Protein AF-A0A0Q9ECJ0-F1 (afdb_monomer)

Mean predicted aligned error: 4.78 Å

Foldseek 3Di:
DDELVLQVVLVLQLLLVFQFLVSQFQVNSCVSRVFDWDADPVASQWIKGKDDYPDQKIKMKTFDDDPPPDRGQKIKIFMDGVPDPFAQCVRNFDACPVNVVSLVVSVWDWDADDQDQLKGWIWTDDLFKIKIWIWGARGGSDHPGIGTGMIMIGGHDDDD

Structure (mmCIF, N/CA/C/O backbone):
data_AF-A0A0Q9ECJ0-F1
#
_entry.id   AF-A0A0Q9ECJ0-F1
#
loop_
_atom_site.group_PDB
_atom_site.id
_atom_site.type_symbol
_atom_site.label_atom_id
_atom_site.label_alt_id
_atom_site.label_comp_id
_atom_site.label_asym_id
_atom_site.label_entity_id
_atom_site.label_seq_id
_atom_site.pdbx_PDB_ins_code
_atom_site.Cartn_x
_atom_site.Cartn_y
_atom_site.Cartn_z
_atom_site.occupancy
_atom_site.B_iso_or_equiv
_atom_site.auth_seq_id
_atom_site.auth_comp_id
_atom_site.auth_asym_id
_atom_site.auth_atom_id
_atom_site.pdbx_PDB_model_num
ATOM 1 N N . MET A 1 1 ? 17.252 1.450 7.139 1.00 63.53 1 MET A N 1
ATOM 2 C CA . MET A 1 1 ? 16.599 1.670 5.831 1.00 63.53 1 MET A CA 1
ATOM 3 C C . MET A 1 1 ? 15.664 0.499 5.618 1.00 63.53 1 MET A C 1
ATOM 5 O O . MET A 1 1 ? 16.087 -0.611 5.911 1.00 63.53 1 MET A O 1
ATOM 9 N N . LEU A 1 2 ? 14.406 0.741 5.254 1.00 79.38 2 LEU A N 1
ATOM 10 C CA . LEU A 1 2 ? 13.435 -0.333 5.043 1.00 79.38 2 LEU A CA 1
ATOM 11 C C . LEU A 1 2 ? 13.545 -0.794 3.586 1.00 79.38 2 LEU A C 1
ATOM 13 O O . LEU A 1 2 ? 13.605 0.059 2.700 1.00 79.38 2 LEU A O 1
ATOM 17 N N . ASP A 1 3 ? 13.591 -2.099 3.334 1.00 90.81 3 ASP A N 1
ATOM 18 C CA . ASP A 1 3 ? 13.486 -2.592 1.962 1.00 90.81 3 ASP A CA 1
ATOM 19 C C . ASP A 1 3 ? 12.015 -2.608 1.501 1.00 90.81 3 ASP A C 1
ATOM 21 O O . ASP A 1 3 ? 11.082 -2.621 2.314 1.00 90.81 3 ASP A O 1
ATOM 25 N N . ALA A 1 4 ? 11.797 -2.560 0.185 1.00 92.62 4 ALA A N 1
ATOM 26 C CA . ALA A 1 4 ? 10.454 -2.489 -0.382 1.00 92.62 4 ALA A CA 1
ATOM 27 C C . ALA A 1 4 ? 9.632 -3.765 -0.138 1.00 92.62 4 ALA A C 1
ATOM 29 O O . ALA A 1 4 ? 8.431 -3.667 0.104 1.00 92.62 4 ALA A O 1
ATOM 30 N N . GLN A 1 5 ? 10.253 -4.944 -0.154 1.00 93.31 5 GLN A N 1
ATOM 31 C CA . GLN A 1 5 ? 9.585 -6.219 0.108 1.00 93.31 5 GLN A CA 1
ATOM 32 C C . GLN A 1 5 ? 9.081 -6.267 1.557 1.00 93.31 5 GLN A C 1
ATOM 34 O O . GLN A 1 5 ? 7.886 -6.459 1.775 1.00 93.31 5 GLN A O 1
ATOM 39 N N . GLN A 1 6 ? 9.936 -5.967 2.538 1.00 93.69 6 GLN A N 1
ATOM 40 C CA . GLN A 1 6 ? 9.566 -5.861 3.952 1.00 93.69 6 GLN A CA 1
ATOM 41 C C . GLN A 1 6 ? 8.455 -4.836 4.185 1.00 93.69 6 GLN A C 1
ATOM 43 O O . GLN A 1 6 ? 7.544 -5.075 4.979 1.00 93.69 6 GLN A O 1
ATOM 48 N N . LEU A 1 7 ? 8.516 -3.681 3.515 1.00 94.75 7 LEU A N 1
ATOM 49 C CA . LEU A 1 7 ? 7.461 -2.674 3.601 1.00 94.75 7 LEU A CA 1
ATOM 50 C C . LEU A 1 7 ? 6.126 -3.215 3.088 1.00 94.75 7 LEU A C 1
ATOM 52 O O . LEU A 1 7 ? 5.110 -3.090 3.769 1.00 94.75 7 LEU A O 1
ATOM 56 N N . ASN A 1 8 ? 6.130 -3.827 1.907 1.00 95.38 8 ASN A N 1
ATOM 57 C CA . ASN A 1 8 ? 4.921 -4.346 1.282 1.00 95.38 8 ASN A CA 1
ATOM 58 C C . ASN A 1 8 ? 4.327 -5.510 2.094 1.00 95.38 8 ASN A C 1
ATOM 60 O O . ASN A 1 8 ? 3.111 -5.569 2.265 1.00 95.38 8 ASN A O 1
ATOM 64 N N . GLU A 1 9 ? 5.157 -6.369 2.690 1.00 95.38 9 GLU A N 1
ATOM 65 C CA . GLU A 1 9 ? 4.727 -7.424 3.620 1.00 95.38 9 GLU A CA 1
ATOM 66 C C . GLU A 1 9 ? 4.053 -6.857 4.874 1.00 95.38 9 GLU A C 1
ATOM 68 O O . GLU A 1 9 ? 2.981 -7.317 5.267 1.00 95.38 9 GLU A O 1
ATOM 73 N N . ARG A 1 10 ? 4.635 -5.814 5.478 1.00 95.94 10 ARG A N 1
ATOM 74 C CA . ARG A 1 10 ? 4.053 -5.108 6.632 1.00 95.94 10 ARG A CA 1
ATOM 75 C C . ARG A 1 10 ? 2.718 -4.453 6.283 1.00 95.94 10 ARG A C 1
ATOM 77 O O . ARG A 1 10 ? 1.756 -4.570 7.042 1.00 95.94 10 ARG A O 1
ATOM 84 N N . VAL A 1 11 ? 2.647 -3.789 5.129 1.00 96.69 11 VAL A N 1
ATOM 85 C CA . VAL A 1 11 ? 1.415 -3.173 4.616 1.00 96.69 11 VAL A CA 1
ATOM 86 C C . VAL A 1 11 ? 0.354 -4.241 4.349 1.00 96.69 11 VAL A C 1
ATOM 88 O O . VAL A 1 11 ? -0.789 -4.075 4.764 1.00 96.69 11 VAL A O 1
ATOM 91 N N . LEU A 1 12 ? 0.718 -5.362 3.724 1.00 97.12 12 LEU A N 1
ATOM 92 C CA . LEU A 1 12 ? -0.191 -6.482 3.491 1.00 97.12 12 LEU A CA 1
ATOM 93 C C . LEU A 1 12 ? -0.699 -7.079 4.810 1.00 97.12 12 LEU A C 1
ATOM 95 O O . LEU A 1 12 ? -1.902 -7.270 4.960 1.00 97.12 12 LEU A O 1
ATOM 99 N N . ALA A 1 13 ? 0.175 -7.316 5.789 1.00 96.19 13 ALA A N 1
ATOM 100 C CA . ALA A 1 13 ? -0.221 -7.826 7.101 1.00 96.19 13 ALA A CA 1
ATOM 101 C C . ALA A 1 13 ? -1.226 -6.900 7.805 1.00 96.19 13 ALA A C 1
ATOM 103 O O . ALA A 1 13 ? -2.204 -7.372 8.390 1.00 96.19 13 ALA A O 1
ATOM 104 N N . TRP A 1 14 ? -1.025 -5.582 7.711 1.00 97.00 14 TRP A N 1
ATOM 105 C CA . TRP A 1 14 ? -1.997 -4.606 8.191 1.00 97.00 14 TRP A CA 1
ATOM 106 C C . TRP A 1 14 ? -3.318 -4.693 7.414 1.00 97.00 14 TRP A C 1
ATOM 108 O O . TRP A 1 14 ? -4.361 -4.848 8.046 1.00 97.00 14 TRP A O 1
ATOM 118 N N . ILE A 1 15 ? -3.299 -4.692 6.077 1.00 97.38 15 ILE A N 1
ATOM 119 C CA . ILE A 1 15 ? -4.509 -4.818 5.240 1.00 97.38 15 ILE A CA 1
ATOM 120 C C . ILE A 1 15 ? -5.343 -6.038 5.644 1.00 97.38 15 ILE A C 1
ATOM 122 O O . ILE A 1 15 ? -6.562 -5.944 5.778 1.00 97.38 15 ILE A O 1
ATOM 126 N N . LEU A 1 16 ? -4.687 -7.176 5.873 1.00 96.69 16 LEU A N 1
ATOM 127 C CA . LEU A 1 16 ? -5.341 -8.424 6.268 1.00 96.69 16 LEU A CA 1
ATOM 128 C C . LEU A 1 16 ? -5.945 -8.377 7.681 1.00 96.69 16 LEU A C 1
ATOM 130 O O . LEU A 1 16 ? -6.851 -9.154 7.983 1.00 96.69 16 LEU A O 1
ATOM 134 N N . SER A 1 17 ? -5.473 -7.474 8.543 1.00 95.81 17 SER A N 1
ATOM 135 C CA . SER A 1 17 ? -6.033 -7.267 9.882 1.00 95.81 17 SER A CA 1
ATOM 136 C C . SER A 1 17 ? -7.261 -6.355 9.915 1.00 95.81 17 SER A C 1
ATOM 138 O O . SER A 1 17 ? -8.010 -6.423 10.890 1.00 95.81 17 SER A O 1
ATOM 140 N N . VAL A 1 18 ? -7.492 -5.543 8.873 1.00 95.44 18 VAL A N 1
ATOM 141 C CA . VAL A 1 18 ? -8.579 -4.550 8.839 1.00 95.44 18 VAL A CA 1
ATOM 142 C C . VAL A 1 18 ? -9.948 -5.234 8.874 1.00 95.44 18 VAL A C 1
ATOM 144 O O . VAL A 1 18 ? -10.277 -6.073 8.031 1.00 95.44 18 VAL A O 1
ATOM 147 N N . ARG A 1 19 ? -10.783 -4.837 9.838 1.00 92.69 19 ARG A N 1
ATOM 148 C CA . ARG A 1 19 ? -12.170 -5.298 10.000 1.00 92.69 19 ARG A CA 1
ATOM 149 C C . ARG A 1 19 ? -13.184 -4.194 9.722 1.00 92.69 19 ARG A C 1
ATOM 151 O O . ARG A 1 19 ? -14.260 -4.488 9.202 1.00 92.69 19 ARG A O 1
ATOM 158 N N . ASP A 1 20 ? -12.847 -2.958 10.076 1.00 91.62 20 ASP A N 1
ATOM 159 C CA . ASP A 1 20 ? -13.641 -1.755 9.818 1.00 91.62 20 ASP A CA 1
ATOM 160 C C . ASP A 1 20 ? -12.782 -0.478 9.903 1.00 91.62 20 ASP A C 1
ATOM 162 O O . ASP A 1 20 ? -11.568 -0.541 10.098 1.00 91.62 20 ASP A O 1
ATOM 166 N N . ALA A 1 21 ? -13.406 0.692 9.741 1.00 90.25 21 ALA A N 1
ATOM 167 C CA . ALA A 1 21 ? -12.727 1.990 9.709 1.00 90.25 21 ALA A CA 1
ATOM 168 C C . ALA A 1 21 ? -11.861 2.311 10.947 1.00 90.25 21 ALA A C 1
ATOM 170 O O . ALA A 1 21 ? -10.919 3.094 10.842 1.00 90.25 21 ALA A O 1
ATOM 171 N N . ARG A 1 22 ? -12.111 1.704 12.117 1.00 88.94 22 ARG A N 1
ATOM 172 C CA . ARG A 1 22 ? -11.288 1.933 13.325 1.00 88.94 22 ARG A CA 1
ATOM 173 C C . ARG A 1 22 ? -9.878 1.354 13.183 1.00 88.94 22 ARG A C 1
ATOM 175 O O . ARG A 1 22 ? -8.921 1.865 13.774 1.00 88.94 22 ARG A O 1
ATOM 182 N N . ASP A 1 23 ? -9.735 0.320 12.358 1.00 92.62 23 ASP A N 1
ATOM 183 C CA . ASP A 1 23 ? -8.454 -0.321 12.045 1.00 92.62 23 ASP A CA 1
ATOM 184 C C . ASP A 1 23 ? -7.605 0.496 11.055 1.00 92.62 23 ASP A C 1
ATOM 186 O O . ASP A 1 23 ? -6.446 0.163 10.805 1.00 92.62 23 ASP A O 1
ATOM 190 N N . LEU A 1 24 ? -8.159 1.600 10.536 1.00 92.81 24 LEU A N 1
ATOM 191 C CA . LEU A 1 24 ? -7.465 2.569 9.688 1.00 92.81 24 LEU A CA 1
ATOM 192 C C . LEU A 1 24 ? -6.840 3.726 10.483 1.00 92.81 24 LEU A C 1
ATOM 194 O O . LEU A 1 24 ? -6.362 4.683 9.888 1.00 92.81 24 LEU A O 1
ATOM 198 N N . SER A 1 25 ? -6.852 3.681 11.815 1.00 90.81 25 SER A N 1
ATOM 199 C CA . SER A 1 25 ? -6.193 4.693 12.649 1.00 90.81 25 SER A CA 1
ATOM 200 C C . SER A 1 25 ? -4.667 4.571 12.603 1.00 90.81 25 SER A C 1
ATOM 202 O O . SER A 1 25 ? -4.132 3.464 12.509 1.00 90.81 25 SER A O 1
ATOM 204 N N . ALA A 1 26 ? -3.960 5.698 12.763 1.00 92.50 26 ALA A N 1
ATOM 205 C CA . ALA A 1 26 ? -2.496 5.728 12.829 1.00 92.50 26 ALA A CA 1
ATOM 206 C C . ALA A 1 26 ? -1.951 4.684 13.815 1.00 92.50 26 ALA A C 1
ATOM 208 O O . ALA A 1 26 ? -1.122 3.864 13.438 1.00 92.50 26 ALA A O 1
ATOM 209 N N . GLN A 1 27 ? -2.489 4.644 15.041 1.00 92.31 27 GLN A N 1
ATOM 210 C CA . GLN A 1 27 ? -2.060 3.722 16.097 1.00 92.31 27 GLN A CA 1
ATOM 211 C C . GLN A 1 27 ? -2.148 2.245 15.680 1.00 92.31 27 GLN A C 1
ATOM 213 O O . GLN A 1 27 ? -1.225 1.471 15.946 1.00 92.31 27 GLN A O 1
ATOM 218 N N . ASN A 1 28 ? -3.239 1.845 15.022 1.00 92.31 28 ASN A N 1
ATOM 219 C CA . ASN A 1 28 ? -3.387 0.473 14.546 1.00 92.31 28 ASN A CA 1
ATOM 220 C C . ASN A 1 28 ? -2.416 0.180 13.400 1.00 92.31 28 ASN A C 1
ATOM 222 O O . ASN A 1 28 ? -1.770 -0.867 13.404 1.00 92.31 28 ASN A O 1
ATOM 226 N N . ILE A 1 29 ? -2.221 1.117 12.472 1.00 94.81 29 ILE A N 1
ATOM 227 C CA . ILE A 1 29 ? -1.240 0.947 11.396 1.00 94.81 29 ILE A CA 1
ATOM 228 C C . ILE A 1 29 ? 0.177 0.821 11.974 1.00 94.81 29 ILE A C 1
ATOM 230 O O . ILE A 1 29 ? 0.917 -0.078 11.569 1.00 94.81 29 ILE A O 1
ATOM 234 N N . GLU A 1 30 ? 0.557 1.645 12.959 1.00 95.69 30 GLU A N 1
ATOM 235 C CA . GLU A 1 30 ? 1.870 1.552 13.619 1.00 95.69 30 GLU A CA 1
ATOM 236 C C . GLU A 1 30 ? 2.087 0.176 14.245 1.00 95.69 30 GLU A C 1
ATOM 238 O O . GLU A 1 30 ? 3.163 -0.403 14.115 1.00 95.69 30 GLU A O 1
ATOM 243 N N . LYS A 1 31 ? 1.062 -0.365 14.914 1.00 94.19 31 LYS A N 1
ATOM 244 C CA . LYS A 1 31 ? 1.133 -1.665 15.587 1.00 94.19 31 LYS A CA 1
ATOM 245 C C . LYS A 1 31 ? 1.452 -2.802 14.614 1.00 94.19 31 LYS A C 1
ATOM 247 O O . LYS A 1 3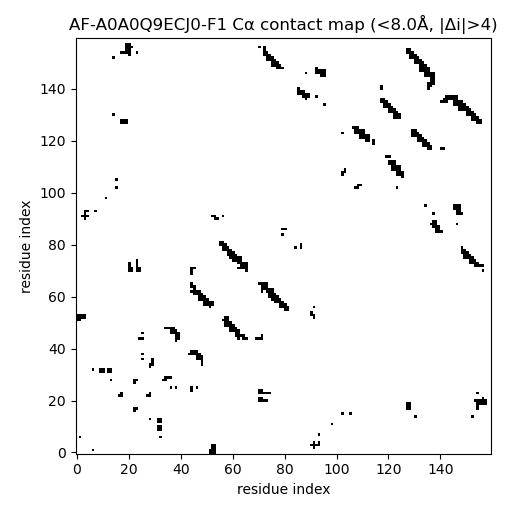1 ? 2.185 -3.718 14.975 1.00 94.19 31 LYS A O 1
ATOM 252 N N . HIS A 1 32 ? 0.902 -2.750 13.402 1.00 92.56 32 HIS A N 1
ATOM 253 C CA . HIS A 1 32 ? 1.091 -3.794 12.394 1.00 92.56 32 HIS A CA 1
ATOM 254 C C . HIS A 1 32 ? 2.333 -3.579 11.522 1.00 92.56 32 HIS A C 1
ATOM 256 O O . HIS A 1 32 ? 2.949 -4.547 11.083 1.00 92.56 32 HIS A O 1
ATOM 262 N N . THR A 1 33 ? 2.713 -2.325 11.269 1.00 93.81 33 THR A N 1
ATOM 263 C CA . THR A 1 33 ? 3.779 -1.995 10.308 1.00 93.81 33 THR A CA 1
ATOM 264 C C . THR A 1 33 ? 5.100 -1.582 10.960 1.00 93.81 33 THR A C 1
ATOM 266 O O . THR A 1 33 ? 6.159 -1.637 10.328 1.00 93.81 33 THR A O 1
ATOM 269 N N . GLY A 1 34 ? 5.060 -1.135 12.216 1.00 94.00 34 GLY A N 1
ATOM 270 C CA . GLY A 1 34 ? 6.175 -0.481 12.900 1.00 94.00 34 GLY A CA 1
ATOM 271 C C . GLY A 1 34 ? 6.517 0.911 12.353 1.00 94.00 34 GLY A C 1
ATOM 272 O O . GLY A 1 34 ? 7.518 1.492 12.769 1.00 94.00 34 GLY A O 1
ATOM 273 N N . ILE A 1 35 ? 5.727 1.448 11.416 1.00 94.38 35 ILE A N 1
ATOM 274 C CA . ILE A 1 35 ? 5.932 2.778 10.837 1.00 94.38 35 ILE A CA 1
ATOM 275 C C . ILE A 1 35 ? 5.400 3.824 11.810 1.00 94.38 35 ILE A C 1
ATOM 277 O O . ILE A 1 35 ? 4.297 3.682 12.332 1.00 94.38 35 ILE A O 1
ATOM 281 N N . LYS A 1 36 ? 6.191 4.875 12.036 1.00 94.50 36 LYS A N 1
ATOM 282 C CA . LYS A 1 36 ? 5.810 6.006 12.880 1.00 94.50 36 LYS A CA 1
ATOM 283 C C . LYS A 1 36 ? 5.131 7.099 12.072 1.00 94.50 36 LYS A C 1
ATOM 285 O O . LYS A 1 36 ? 5.671 7.541 11.057 1.00 94.50 36 LYS A O 1
ATOM 290 N N . PHE A 1 37 ? 3.969 7.530 12.543 1.00 94.19 37 PHE A N 1
ATOM 291 C CA . PHE A 1 37 ? 3.144 8.545 11.912 1.00 94.19 37 PHE A CA 1
ATOM 292 C C . PHE A 1 37 ? 3.245 9.875 12.642 1.00 94.19 37 PHE A C 1
ATOM 294 O O . PHE A 1 37 ? 3.385 9.952 13.862 1.00 94.19 37 PHE A O 1
ATOM 301 N N . LYS A 1 38 ? 3.128 10.944 11.863 1.00 94.06 38 LYS A N 1
ATOM 302 C CA . LYS A 1 38 ? 2.806 12.272 12.363 1.00 94.06 38 LYS A CA 1
ATOM 303 C C . LYS A 1 38 ? 1.298 12.437 12.257 1.00 94.06 38 LYS A C 1
ATOM 305 O O . LYS A 1 38 ? 0.740 12.280 11.172 1.00 94.06 38 LYS A O 1
ATOM 310 N N . VAL A 1 39 ? 0.665 12.714 13.388 1.00 90.44 39 VAL A N 1
ATOM 311 C CA . VAL A 1 39 ? -0.774 12.972 13.487 1.00 90.44 39 VAL A CA 1
ATOM 312 C C . VAL A 1 39 ? -0.980 14.482 13.521 1.00 90.44 39 VAL A C 1
ATOM 314 O O . VAL A 1 39 ? -0.205 15.195 14.163 1.00 90.44 39 VAL A O 1
ATOM 317 N N . ASP A 1 40 ? -1.979 14.962 12.794 1.00 85.94 40 ASP A N 1
ATOM 318 C CA . ASP A 1 40 ? -2.408 16.351 12.813 1.00 85.94 40 ASP A CA 1
ATOM 319 C C . ASP A 1 40 ? -2.947 16.680 14.221 1.00 85.94 40 ASP A C 1
ATOM 321 O O . ASP A 1 40 ? -3.825 15.973 14.725 1.00 85.94 40 ASP A O 1
ATOM 325 N N . PRO A 1 41 ? -2.404 17.704 14.904 1.00 83.69 41 PRO A N 1
ATOM 326 C CA . PRO A 1 41 ? -2.847 18.061 16.248 1.00 83.69 41 PRO A CA 1
ATOM 327 C C . PRO A 1 41 ? -4.308 18.532 16.297 1.00 83.69 41 PRO A C 1
ATOM 329 O O . PRO A 1 41 ? -4.923 18.451 17.359 1.00 83.69 41 PRO A O 1
ATOM 332 N N . GLU A 1 42 ? -4.863 19.011 15.180 1.00 84.69 42 GLU A N 1
ATOM 333 C CA . GLU A 1 42 ? -6.244 19.496 15.081 1.00 84.69 42 GLU A CA 1
ATOM 334 C C . GLU A 1 42 ? -7.215 18.417 14.572 1.00 84.69 42 GLU A C 1
ATOM 336 O O . GLU A 1 42 ? -8.424 18.518 14.786 1.00 84.69 42 GLU A O 1
ATOM 341 N N . ASP A 1 43 ? -6.699 17.359 13.939 1.00 82.00 43 ASP A N 1
ATOM 342 C CA . ASP A 1 43 ? -7.480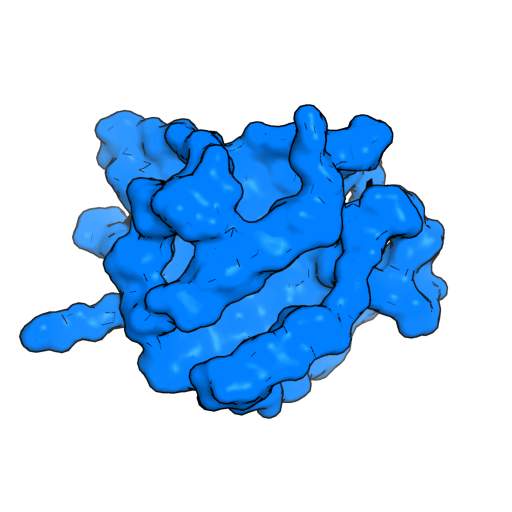 16.235 13.423 1.00 82.00 43 ASP A CA 1
ATOM 343 C C . ASP A 1 43 ? -6.776 14.895 13.705 1.00 82.00 43 ASP A C 1
ATOM 345 O O . ASP A 1 43 ? -5.912 14.475 12.936 1.00 82.00 43 ASP A O 1
ATOM 349 N N . PRO A 1 44 ? -7.175 14.137 14.744 1.00 80.50 44 PRO A N 1
ATOM 350 C CA . PRO A 1 44 ? -6.551 12.848 15.051 1.00 80.50 44 PRO A CA 1
ATOM 351 C C . PRO A 1 44 ? -6.748 11.785 13.954 1.00 80.50 44 PRO A C 1
ATOM 353 O O . PRO A 1 44 ? -6.104 10.733 13.994 1.00 80.50 44 PRO A O 1
ATOM 356 N N . ASN A 1 45 ? -7.633 12.030 12.979 1.00 83.50 45 ASN A N 1
ATOM 357 C CA . ASN A 1 45 ? -7.818 11.177 11.806 1.00 83.50 45 ASN A CA 1
ATOM 358 C C . ASN A 1 45 ? -6.961 11.628 10.613 1.00 83.50 45 ASN A C 1
ATOM 360 O O . ASN A 1 45 ? -6.822 10.865 9.658 1.00 83.50 45 ASN A O 1
ATOM 364 N N . GLY A 1 46 ? -6.378 12.826 10.675 1.00 88.88 46 GLY A N 1
ATOM 365 C CA . GLY A 1 46 ? -5.364 13.321 9.759 1.00 88.88 46 GLY A CA 1
ATOM 366 C C . GLY A 1 46 ? -3.990 12.820 10.185 1.00 88.88 46 GLY A C 1
ATOM 367 O O . GLY A 1 46 ? -3.459 13.220 11.214 1.00 88.88 46 GLY A O 1
ATOM 368 N N . PHE A 1 47 ? -3.380 11.935 9.408 1.00 92.06 47 PHE A N 1
ATOM 369 C CA . PHE A 1 47 ? -2.033 11.457 9.689 1.00 92.06 47 PHE A CA 1
ATOM 370 C C . PHE A 1 47 ? -1.253 11.161 8.418 1.00 92.06 47 PHE A C 1
ATOM 372 O O . PHE A 1 47 ? -1.810 10.829 7.370 1.00 92.06 47 PHE A O 1
ATOM 379 N N . TYR A 1 48 ? 0.068 11.237 8.532 1.00 94.81 48 TYR A N 1
ATOM 380 C CA . TYR A 1 48 ? 0.975 10.879 7.456 1.00 94.81 48 TYR A CA 1
ATOM 381 C C . TYR A 1 48 ? 2.281 10.286 7.988 1.00 94.81 48 TYR A C 1
ATOM 383 O O . TYR A 1 48 ? 2.762 10.628 9.069 1.00 94.81 48 TYR A O 1
ATOM 391 N N . ALA A 1 49 ? 2.882 9.406 7.203 1.00 95.75 49 ALA A N 1
ATOM 392 C CA . ALA A 1 49 ? 4.229 8.898 7.397 1.00 95.75 49 ALA A CA 1
ATOM 393 C C . ALA A 1 49 ? 4.967 8.940 6.064 1.00 95.75 49 ALA A C 1
ATOM 395 O O . ALA A 1 49 ? 4.394 8.627 5.025 1.00 95.75 49 ALA A O 1
ATOM 396 N N . VAL A 1 50 ? 6.247 9.300 6.099 1.00 95.62 50 VAL A N 1
ATOM 397 C CA . VAL A 1 50 ? 7.138 9.260 4.936 1.00 95.62 50 VAL A CA 1
ATOM 398 C C . VAL A 1 50 ? 8.450 8.607 5.333 1.00 95.62 50 VAL A C 1
ATOM 400 O O . VAL A 1 50 ? 8.946 8.825 6.440 1.00 95.62 50 VAL A O 1
ATOM 403 N N . GLY A 1 51 ? 9.041 7.832 4.433 1.00 94.75 51 GLY A N 1
ATOM 404 C CA . GLY A 1 51 ? 10.326 7.189 4.686 1.00 94.75 51 GLY A CA 1
ATOM 405 C C . GLY A 1 51 ? 11.104 6.913 3.411 1.00 94.75 51 GLY A C 1
ATOM 406 O O . GLY A 1 51 ? 10.569 6.990 2.307 1.00 94.75 51 GLY A O 1
ATOM 407 N N . ALA A 1 52 ? 12.397 6.645 3.573 1.00 94.69 52 ALA A N 1
ATOM 408 C CA . ALA A 1 52 ? 13.282 6.290 2.472 1.00 94.69 52 ALA A CA 1
ATOM 409 C C . ALA A 1 52 ? 13.245 4.778 2.201 1.00 94.69 52 ALA A C 1
ATOM 411 O O . ALA A 1 52 ? 13.208 3.975 3.139 1.00 94.69 52 ALA A O 1
ATOM 412 N N . LEU A 1 53 ? 13.303 4.433 0.919 1.00 93.19 53 LEU A N 1
ATOM 413 C CA . LEU A 1 53 ? 13.546 3.098 0.379 1.00 93.19 53 LEU A CA 1
ATOM 414 C C . LEU A 1 53 ? 14.933 3.069 -0.288 1.00 93.19 53 LEU A C 1
ATOM 416 O O . LEU A 1 53 ? 15.715 4.012 -0.164 1.00 93.19 53 LEU A O 1
ATOM 420 N N . THR A 1 54 ? 15.250 1.981 -0.986 1.00 88.06 54 THR A N 1
ATOM 421 C CA . THR A 1 54 ? 16.499 1.818 -1.739 1.00 88.06 54 THR A CA 1
ATOM 422 C C . THR A 1 54 ? 16.706 2.941 -2.766 1.00 88.06 54 THR A C 1
ATOM 424 O O . THR A 1 54 ? 15.851 3.197 -3.613 1.00 88.06 54 THR A O 1
ATOM 427 N N . GLY A 1 55 ? 17.879 3.581 -2.744 1.00 88.25 55 GLY A N 1
ATOM 428 C CA . GLY A 1 55 ? 18.240 4.636 -3.697 1.00 88.25 55 GLY A CA 1
ATOM 429 C C . GLY A 1 55 ? 17.457 5.935 -3.478 1.00 88.25 55 GLY A C 1
ATOM 430 O O . GLY A 1 55 ? 17.373 6.434 -2.359 1.00 88.25 55 GLY A O 1
ATOM 431 N N . ALA A 1 56 ? 16.907 6.502 -4.556 1.00 92.06 56 ALA A N 1
ATOM 432 C CA . ALA A 1 56 ? 16.117 7.740 -4.513 1.00 92.06 56 ALA A CA 1
ATOM 433 C C . ALA A 1 56 ? 14.636 7.516 -4.142 1.00 92.06 56 ALA A C 1
ATOM 435 O O . ALA A 1 56 ? 13.865 8.475 -4.048 1.00 92.06 56 ALA A O 1
ATOM 436 N N . TRP A 1 57 ? 14.231 6.260 -3.947 1.00 95.50 57 TRP A N 1
ATOM 437 C CA . TRP A 1 57 ? 12.849 5.891 -3.688 1.00 95.50 57 TRP A CA 1
ATOM 438 C C . TRP A 1 57 ? 12.401 6.273 -2.284 1.00 95.50 57 TRP A C 1
ATOM 440 O O . TRP A 1 57 ? 13.149 6.199 -1.304 1.00 95.50 57 TRP A O 1
ATOM 450 N N . ARG A 1 58 ? 11.134 6.657 -2.176 1.00 96.00 58 ARG A N 1
ATOM 451 C CA . ARG A 1 58 ? 10.473 6.965 -0.911 1.00 96.00 58 ARG A CA 1
ATOM 452 C C . ARG A 1 58 ? 9.109 6.305 -0.881 1.00 96.00 58 ARG A C 1
ATOM 454 O O . ARG A 1 58 ? 8.532 6.020 -1.926 1.00 96.00 58 ARG A O 1
ATOM 461 N N . TYR A 1 59 ? 8.601 6.103 0.324 1.00 96.12 59 TYR A N 1
ATOM 462 C CA . TYR A 1 59 ? 7.209 5.745 0.539 1.00 96.12 59 TYR A CA 1
ATOM 463 C C . TYR A 1 59 ? 6.476 6.855 1.286 1.00 96.12 59 TYR A C 1
ATOM 465 O O . TYR A 1 59 ? 7.084 7.610 2.055 1.00 96.12 59 TYR A O 1
ATOM 473 N N . SER A 1 60 ? 5.159 6.893 1.114 1.00 96.12 60 SER A N 1
ATOM 474 C CA . SER A 1 60 ? 4.239 7.631 1.965 1.00 96.12 60 SER A CA 1
ATOM 475 C C . SER A 1 60 ? 3.052 6.757 2.372 1.00 96.12 60 SER A C 1
ATOM 477 O O . SER A 1 60 ? 2.608 5.908 1.603 1.00 96.12 60 SER A O 1
ATOM 479 N N . LEU A 1 61 ? 2.568 6.931 3.601 1.00 96.50 61 LEU A N 1
ATOM 480 C CA . LEU A 1 61 ? 1.266 6.441 4.052 1.00 96.50 61 LEU A CA 1
ATOM 481 C C . LEU A 1 61 ? 0.490 7.641 4.575 1.00 96.50 61 LEU A C 1
ATOM 483 O O . LEU A 1 61 ? 0.963 8.2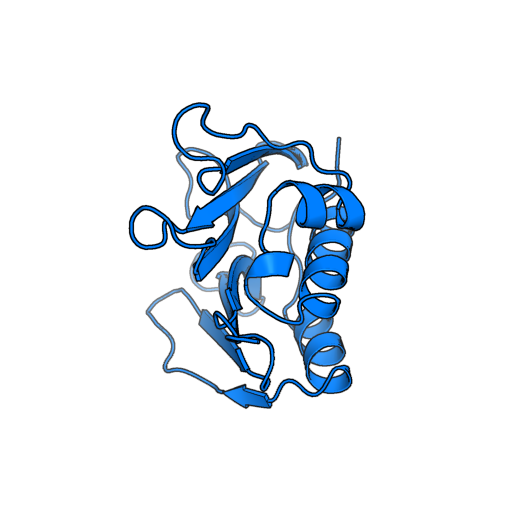96 5.499 1.00 96.50 61 LEU A O 1
ATOM 487 N N . THR A 1 62 ? -0.682 7.919 4.017 1.00 94.94 62 THR A N 1
ATOM 488 C CA . THR A 1 62 ? -1.470 9.109 4.360 1.00 94.94 62 THR A CA 1
ATOM 489 C C . THR A 1 62 ? -2.928 8.739 4.578 1.00 94.94 62 THR A C 1
ATOM 491 O O . THR A 1 62 ? -3.509 7.981 3.803 1.00 94.94 62 THR A O 1
ATOM 494 N N . SER A 1 63 ? -3.544 9.278 5.625 1.00 93.56 63 SER A N 1
ATOM 495 C CA . SER A 1 63 ? -4.989 9.179 5.822 1.00 93.56 63 SER A CA 1
ATOM 496 C C . SER A 1 63 ? -5.735 9.901 4.699 1.00 93.56 63 SER A C 1
ATOM 498 O O . SER A 1 63 ? -5.454 11.066 4.408 1.00 93.56 63 SER A O 1
ATOM 500 N N . ILE A 1 64 ? -6.745 9.264 4.118 1.00 89.31 64 ILE A N 1
ATOM 501 C CA . ILE A 1 64 ? -7.693 9.938 3.234 1.00 89.31 64 ILE A CA 1
ATOM 502 C C . ILE A 1 64 ? -8.770 10.551 4.127 1.00 89.31 64 ILE A C 1
ATOM 504 O O . ILE A 1 64 ? -9.504 9.821 4.802 1.00 89.31 64 ILE A O 1
ATOM 508 N N . LYS A 1 65 ? -8.838 11.892 4.148 1.00 69.19 65 LYS A N 1
ATOM 509 C CA . LYS A 1 65 ? -9.791 12.640 4.980 1.00 69.19 65 LYS A CA 1
ATOM 5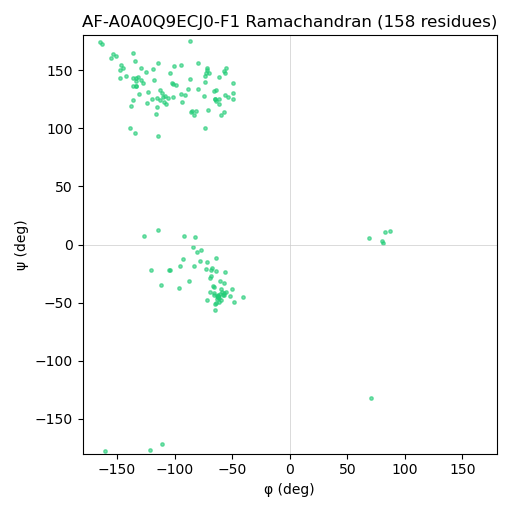10 C C . LYS A 1 65 ? -11.202 12.086 4.805 1.00 69.19 65 LYS A C 1
ATOM 512 O O . LYS A 1 65 ? -11.725 12.013 3.693 1.00 69.19 65 LYS A O 1
ATOM 517 N N . ALA A 1 66 ? -11.816 11.731 5.926 1.00 60.50 66 ALA A N 1
ATOM 518 C CA . ALA A 1 66 ? -13.258 11.600 6.012 1.00 60.50 66 ALA A CA 1
ATOM 519 C C . ALA A 1 66 ? -13.876 12.969 6.337 1.00 60.50 66 ALA A C 1
ATOM 521 O O . ALA A 1 66 ? -13.167 13.954 6.548 1.00 60.50 66 ALA A O 1
ATOM 522 N N . LEU A 1 67 ? -15.206 13.052 6.359 1.00 57.03 67 LEU A N 1
ATOM 523 C CA . LEU A 1 67 ? -15.892 14.264 6.811 1.00 57.03 67 LEU A CA 1
ATOM 524 C C . LEU A 1 67 ? -15.457 14.619 8.254 1.00 57.03 67 LEU A C 1
ATOM 526 O O . LEU A 1 67 ? -15.163 13.700 9.028 1.00 57.03 67 LEU A O 1
ATOM 530 N N . PRO A 1 68 ? -15.430 15.910 8.643 1.00 53.69 68 PRO A N 1
ATOM 531 C CA . PRO A 1 68 ? -15.041 16.325 9.993 1.00 53.69 68 PRO A CA 1
ATOM 532 C C . PRO A 1 68 ? -15.772 15.525 11.083 1.00 53.69 68 PRO A C 1
ATOM 534 O O . PRO A 1 68 ? -16.993 15.374 11.030 1.00 53.69 68 PRO A O 1
ATOM 537 N N . GLY A 1 69 ? -15.028 14.992 12.059 1.00 54.81 69 GLY A N 1
ATOM 538 C CA . GLY A 1 69 ? -15.579 14.194 13.165 1.00 54.81 69 GLY A CA 1
ATOM 539 C C . GLY A 1 69 ? -15.826 12.709 12.863 1.00 54.81 69 GLY A C 1
ATOM 540 O O . GLY A 1 69 ? -16.453 12.026 13.672 1.00 54.81 69 GLY A O 1
ATOM 541 N N . SER A 1 70 ? -15.343 12.184 11.731 1.00 60.19 70 SER A N 1
ATOM 542 C CA . SER A 1 70 ? -15.451 10.760 11.383 1.00 60.19 70 SER A CA 1
ATOM 543 C C . SER A 1 70 ? -14.086 10.084 11.213 1.00 60.19 70 SER A C 1
ATOM 545 O O . SER A 1 70 ? -13.104 10.732 10.864 1.00 60.19 70 SER A O 1
ATOM 547 N N . HIS A 1 71 ? -14.023 8.773 11.483 1.00 63.44 71 HIS A N 1
ATOM 548 C CA . HIS A 1 71 ? -12.825 7.956 11.242 1.00 63.44 71 HIS A CA 1
ATOM 549 C C . HIS A 1 71 ? -12.361 8.055 9.782 1.00 63.44 71 HIS A C 1
ATOM 551 O O . HIS A 1 71 ? -13.225 8.215 8.914 1.00 63.44 71 HIS A O 1
ATOM 557 N N . PRO A 1 72 ? -11.052 7.887 9.486 1.00 66.06 72 PRO A N 1
ATOM 558 C CA . PRO A 1 72 ? -10.559 7.896 8.114 1.00 66.06 72 PRO A CA 1
ATOM 559 C C . PRO A 1 72 ? -11.349 6.889 7.280 1.00 66.06 72 PRO A C 1
ATOM 561 O O . PRO A 1 72 ? -11.462 5.718 7.644 1.00 66.06 72 PRO A O 1
ATOM 564 N N . GLY A 1 73 ? -11.907 7.344 6.158 1.00 78.25 73 GLY A N 1
ATOM 565 C CA . GLY A 1 73 ? -12.615 6.464 5.227 1.00 78.25 73 GLY A CA 1
ATOM 566 C C . GLY A 1 73 ? -11.650 5.565 4.456 1.00 78.25 73 GLY A C 1
ATOM 567 O O . GLY A 1 73 ? -12.047 4.504 3.968 1.00 78.25 73 GLY A O 1
ATOM 568 N N . GLY A 1 74 ? -10.380 5.977 4.392 1.00 91.75 74 GLY A N 1
ATOM 569 C CA . GLY A 1 74 ? -9.315 5.225 3.765 1.00 91.75 74 GLY A CA 1
ATOM 570 C C . GLY A 1 74 ? -7.915 5.698 4.133 1.00 91.75 74 GLY A C 1
ATOM 571 O O . GLY A 1 74 ? -7.723 6.703 4.816 1.00 91.75 74 GLY A O 1
ATOM 572 N N . VAL A 1 75 ? -6.933 4.949 3.654 1.00 95.94 75 VAL A N 1
ATOM 573 C CA . VAL A 1 75 ? -5.500 5.218 3.775 1.00 95.94 75 VAL A CA 1
ATOM 574 C C . VAL A 1 75 ? -4.866 4.947 2.421 1.00 95.94 75 VAL A C 1
ATOM 576 O O . VAL A 1 75 ? -5.178 3.948 1.769 1.00 95.94 75 VAL A O 1
ATOM 579 N N . ASP A 1 76 ? -3.987 5.848 2.014 1.00 96.94 76 ASP A N 1
ATOM 580 C CA . ASP A 1 76 ? -3.234 5.790 0.773 1.00 96.94 76 ASP A CA 1
ATOM 581 C C . ASP A 1 76 ? -1.775 5.460 1.069 1.00 96.94 76 ASP A C 1
ATOM 583 O O . ASP A 1 76 ? -1.111 6.182 1.812 1.00 96.94 76 ASP A O 1
ATOM 587 N N . PHE A 1 77 ? -1.294 4.358 0.510 1.00 97.25 77 PHE A N 1
ATOM 588 C CA . PHE A 1 77 ? 0.107 3.973 0.499 1.00 97.25 77 PHE A CA 1
ATOM 589 C C . PHE A 1 77 ? 0.665 4.206 -0.898 1.00 97.25 77 PHE A C 1
ATOM 591 O O . PHE A 1 77 ? 0.132 3.651 -1.851 1.00 97.25 77 PHE A O 1
ATOM 598 N N . ASP A 1 78 ? 1.750 4.960 -1.019 1.00 96.12 78 ASP A N 1
ATOM 599 C CA . ASP A 1 78 ? 2.377 5.286 -2.300 1.00 96.12 78 ASP A CA 1
ATOM 600 C C . ASP A 1 78 ? 3.901 5.145 -2.213 1.00 96.12 78 ASP A C 1
ATOM 602 O O . ASP A 1 78 ? 4.504 5.449 -1.181 1.00 96.12 78 ASP A O 1
ATOM 606 N N . MET A 1 79 ? 4.519 4.673 -3.293 1.00 95.50 79 MET A N 1
ATOM 607 C CA . MET A 1 79 ? 5.962 4.619 -3.487 1.00 95.50 79 MET A CA 1
ATOM 608 C C . MET A 1 79 ? 6.336 5.377 -4.756 1.00 95.50 79 MET A C 1
ATOM 610 O O . MET A 1 79 ? 5.799 5.112 -5.833 1.00 95.50 79 MET A O 1
ATOM 614 N N . GLY A 1 80 ? 7.335 6.249 -4.652 1.00 93.88 80 GLY A N 1
ATOM 615 C CA . GLY A 1 80 ? 7.759 7.076 -5.775 1.00 93.88 80 GLY A CA 1
ATOM 616 C C . GLY A 1 80 ? 9.139 7.697 -5.608 1.00 93.88 80 GLY A C 1
ATOM 617 O O . GLY A 1 80 ? 9.756 7.643 -4.539 1.00 93.88 80 GLY A O 1
ATOM 618 N N . VAL A 1 81 ? 9.602 8.317 -6.692 1.00 92.75 81 VAL A N 1
ATOM 619 C CA . VAL A 1 81 ? 10.794 9.167 -6.736 1.00 92.75 81 VAL A CA 1
ATOM 620 C C . VAL A 1 81 ? 10.331 10.601 -6.966 1.00 92.75 81 VAL A C 1
ATOM 622 O O . VAL A 1 81 ? 9.520 10.877 -7.848 1.00 92.75 81 VAL A O 1
ATOM 625 N N . SER A 1 82 ? 10.818 11.532 -6.146 1.00 88.19 82 SER A N 1
ATOM 626 C CA . SER A 1 82 ? 10.409 12.935 -6.243 1.00 88.19 82 SER A CA 1
ATOM 627 C C . SER A 1 82 ? 10.784 13.514 -7.608 1.00 88.19 82 SER A C 1
ATOM 629 O O . SER A 1 82 ? 11.962 13.562 -7.949 1.00 88.19 82 SER A O 1
ATOM 631 N N . GLY A 1 83 ? 9.787 13.996 -8.352 1.00 87.25 83 GLY A N 1
ATOM 632 C CA . GLY A 1 83 ? 9.983 14.607 -9.669 1.00 87.25 83 GLY A CA 1
ATOM 633 C C . GLY A 1 83 ? 10.139 13.618 -10.829 1.00 87.25 83 GLY A C 1
ATOM 634 O O . GLY A 1 83 ? 10.291 14.072 -11.958 1.00 87.25 83 GLY A O 1
ATOM 635 N N . ASP A 1 84 ? 10.060 12.306 -10.581 1.00 88.38 84 ASP A N 1
ATOM 636 C CA . ASP A 1 84 ? 10.156 11.279 -11.621 1.00 88.38 84 ASP A CA 1
ATOM 637 C C . ASP A 1 84 ? 9.064 10.207 -11.458 1.00 88.38 84 ASP A C 1
ATOM 639 O O . ASP A 1 84 ? 9.178 9.236 -10.702 1.00 88.38 84 ASP A O 1
ATOM 643 N N . ASN A 1 85 ? 7.970 10.403 -12.196 1.00 81.44 85 ASN A N 1
ATOM 644 C CA . ASN A 1 85 ? 6.817 9.507 -12.183 1.00 81.44 85 ASN A CA 1
ATOM 645 C C . ASN A 1 85 ? 7.037 8.225 -12.997 1.00 81.44 85 ASN A C 1
ATOM 647 O O . ASN A 1 85 ? 6.261 7.288 -12.829 1.00 81.44 85 ASN A O 1
ATOM 651 N N . ASP A 1 86 ? 8.072 8.165 -13.836 1.00 85.25 86 ASP A N 1
ATOM 652 C CA . ASP A 1 86 ? 8.371 7.021 -14.704 1.00 85.25 86 ASP A CA 1
ATOM 653 C C . ASP A 1 86 ? 9.695 6.331 -14.311 1.00 85.25 86 ASP A C 1
ATOM 655 O O . ASP A 1 86 ? 10.181 5.470 -15.043 1.00 85.25 86 ASP A O 1
ATOM 659 N N . ALA A 1 87 ? 10.243 6.668 -13.133 1.00 91.69 87 ALA A N 1
ATOM 660 C CA . ALA A 1 87 ? 11.461 6.082 -12.581 1.00 91.69 87 ALA A CA 1
ATOM 661 C C . ALA A 1 87 ? 11.440 4.546 -12.611 1.00 91.69 87 ALA A C 1
ATOM 663 O O . ALA A 1 87 ? 10.433 3.927 -12.232 1.00 91.69 87 ALA A O 1
ATOM 664 N N . ASP A 1 88 ? 12.586 3.952 -12.970 1.00 94.19 88 ASP A N 1
ATOM 665 C CA . ASP A 1 88 ? 12.802 2.503 -12.973 1.00 94.19 88 ASP A CA 1
ATOM 666 C C . ASP A 1 88 ? 12.533 1.922 -11.576 1.00 94.19 88 ASP A C 1
ATOM 668 O O . ASP A 1 88 ? 13.225 2.210 -10.592 1.00 94.19 88 ASP A O 1
ATOM 672 N N . MET A 1 89 ? 11.483 1.107 -11.501 1.00 94.56 89 MET A N 1
ATOM 673 C CA . MET A 1 89 ? 10.971 0.466 -10.298 1.00 94.56 89 MET A CA 1
ATOM 674 C C . MET A 1 89 ? 11.744 -0.775 -9.894 1.00 94.56 89 MET A C 1
ATOM 676 O O . MET A 1 89 ? 11.465 -1.311 -8.826 1.00 94.56 89 MET A O 1
ATOM 680 N N . THR A 1 90 ? 12.699 -1.254 -10.692 1.00 94.38 90 THR A N 1
ATOM 681 C CA . THR A 1 90 ? 13.499 -2.446 -10.382 1.00 94.38 90 THR A CA 1
ATOM 682 C C . THR A 1 90 ? 13.940 -2.555 -8.909 1.00 94.38 90 THR A C 1
ATOM 684 O O . THR A 1 90 ? 13.737 -3.630 -8.344 1.00 94.38 90 THR A O 1
ATOM 687 N N . PRO A 1 91 ? 14.452 -1.503 -8.228 1.00 93.25 91 PRO A N 1
ATOM 688 C CA . PRO A 1 91 ? 14.876 -1.602 -6.824 1.00 93.25 91 PRO A CA 1
ATOM 689 C C . PRO A 1 91 ? 13.738 -1.735 -5.797 1.00 93.25 91 PRO A C 1
ATOM 691 O O . PRO A 1 91 ? 14.011 -2.068 -4.644 1.00 93.25 91 PRO A O 1
ATOM 694 N N . VAL A 1 92 ? 12.487 -1.453 -6.173 1.00 94.56 92 VAL A N 1
ATOM 695 C CA . VAL A 1 92 ? 11.312 -1.491 -5.281 1.00 94.56 92 VAL A CA 1
ATOM 696 C C . VAL A 1 92 ? 10.165 -2.353 -5.819 1.00 94.56 92 VAL A C 1
ATOM 698 O O . VAL A 1 92 ? 9.065 -2.334 -5.271 1.00 94.56 92 VAL A O 1
ATOM 701 N N . CYS A 1 93 ? 10.388 -3.074 -6.918 1.00 94.88 93 CYS A N 1
ATOM 702 C CA . CYS A 1 93 ? 9.322 -3.727 -7.660 1.00 94.88 93 CYS A CA 1
ATOM 703 C C . CYS A 1 93 ? 8.745 -4.912 -6.889 1.00 94.88 93 CYS A C 1
ATOM 705 O O . CYS A 1 93 ? 9.409 -5.934 -6.716 1.00 94.88 93 CYS A O 1
ATOM 707 N N . ILE A 1 94 ? 7.471 -4.798 -6.519 1.00 94.62 94 ILE A N 1
ATOM 708 C CA . ILE A 1 94 ? 6.685 -5.890 -5.948 1.00 94.62 94 ILE A CA 1
ATOM 709 C C . ILE A 1 94 ? 5.595 -6.274 -6.940 1.00 94.62 94 ILE A C 1
ATOM 711 O O . ILE A 1 94 ? 4.806 -5.432 -7.369 1.00 94.62 94 ILE A O 1
ATOM 715 N N . GLY A 1 95 ? 5.550 -7.549 -7.319 1.00 93.88 95 GLY A N 1
ATOM 716 C CA . GLY A 1 95 ? 4.530 -8.062 -8.228 1.00 93.88 95 GLY A CA 1
ATOM 717 C C . GLY A 1 95 ? 3.152 -8.153 -7.565 1.00 93.88 95 GLY A C 1
ATOM 718 O O . GLY A 1 95 ? 3.027 -8.392 -6.363 1.00 93.88 95 GLY A O 1
ATOM 719 N N . LEU A 1 96 ? 2.094 -8.044 -8.372 1.00 94.00 96 LEU A N 1
ATOM 720 C CA . LEU A 1 96 ? 0.706 -8.175 -7.911 1.00 94.00 96 LEU A CA 1
ATOM 721 C C . LEU A 1 96 ? 0.425 -9.517 -7.209 1.00 94.00 96 LEU A C 1
ATOM 723 O O . LEU A 1 96 ? -0.405 -9.568 -6.302 1.00 94.00 96 LEU A O 1
ATOM 727 N N . ASN A 1 97 ? 1.088 -10.600 -7.631 1.00 93.69 97 ASN A N 1
ATOM 728 C CA . ASN A 1 97 ? 0.783 -11.963 -7.183 1.00 93.69 97 ASN A CA 1
ATOM 729 C C . ASN A 1 97 ? 0.818 -12.116 -5.657 1.00 93.69 97 ASN A C 1
ATOM 731 O O . ASN A 1 97 ? -0.090 -12.738 -5.105 1.00 93.69 97 ASN A O 1
ATOM 735 N N . SER A 1 98 ? 1.794 -11.499 -4.982 1.00 86.75 98 SER A N 1
ATOM 736 C CA . SER A 1 98 ? 1.940 -11.573 -3.522 1.00 86.75 98 SER A CA 1
ATOM 737 C C . SER A 1 98 ? 0.717 -11.008 -2.795 1.00 86.75 98 SER A C 1
ATOM 739 O O . SER A 1 98 ? 0.199 -11.618 -1.861 1.00 86.75 98 SER A O 1
ATOM 741 N N . TYR A 1 99 ? 0.191 -9.877 -3.272 1.00 95.94 99 TYR A N 1
ATOM 742 C CA . TYR A 1 99 ? -1.037 -9.289 -2.740 1.00 95.94 99 TYR A CA 1
ATOM 743 C C . TYR A 1 99 ? -2.268 -10.098 -3.126 1.00 95.94 99 TYR A C 1
ATOM 745 O O . TYR A 1 99 ? -3.114 -10.390 -2.284 1.00 95.94 99 TYR A O 1
ATOM 753 N N . GLN A 1 100 ? -2.378 -10.463 -4.403 1.00 96.19 100 GLN A N 1
ATOM 754 C CA . GLN A 1 100 ? -3.557 -11.128 -4.938 1.00 96.19 100 GLN A CA 1
ATOM 755 C C . GLN A 1 100 ? -3.834 -12.453 -4.224 1.00 96.19 100 GLN A C 1
ATOM 757 O O . GLN A 1 100 ? -4.967 -12.690 -3.812 1.00 96.19 100 GLN A O 1
ATOM 762 N N . GLN A 1 101 ? -2.816 -13.300 -4.054 1.00 95.94 101 GLN A N 1
ATOM 763 C CA . GLN A 1 101 ? -2.974 -14.599 -3.400 1.00 95.94 101 GLN A CA 1
ATOM 764 C C . GLN A 1 101 ? -3.411 -14.446 -1.939 1.00 95.94 101 GLN A C 1
ATOM 766 O O . GLN A 1 101 ? -4.381 -15.078 -1.521 1.00 95.94 101 GLN A O 1
ATOM 771 N N . ALA A 1 102 ? -2.755 -13.562 -1.184 1.00 96.88 102 ALA A N 1
ATOM 772 C CA . ALA A 1 102 ? -3.066 -13.335 0.223 1.00 96.88 102 ALA A CA 1
ATOM 773 C C . ALA A 1 102 ? -4.464 -12.727 0.431 1.00 96.88 102 ALA A C 1
ATOM 775 O O . ALA A 1 102 ? -5.211 -13.162 1.307 1.00 96.88 102 ALA A O 1
ATOM 776 N N . LEU A 1 103 ? -4.852 -11.756 -0.403 1.00 97.75 103 LEU A N 1
ATOM 777 C CA . LEU A 1 103 ? -6.174 -11.132 -0.338 1.00 97.75 103 LEU A CA 1
ATOM 778 C C . LEU A 1 103 ? -7.284 -12.133 -0.679 1.00 97.75 103 LEU A C 1
ATOM 780 O O . LEU A 1 103 ? -8.287 -12.197 0.030 1.00 97.75 103 LEU A O 1
ATOM 784 N N . ILE A 1 104 ? -7.100 -12.950 -1.721 1.00 97.00 104 ILE A N 1
ATOM 785 C CA . ILE A 1 104 ? -8.064 -14.001 -2.080 1.00 97.00 104 ILE A CA 1
ATOM 786 C C . ILE A 1 104 ? -8.187 -15.030 -0.951 1.00 97.00 104 ILE A C 1
ATOM 788 O O . ILE A 1 104 ? -9.304 -15.368 -0.561 1.00 97.00 104 ILE A O 1
ATOM 792 N N . ALA A 1 105 ? -7.066 -15.478 -0.376 1.00 97.06 105 ALA A N 1
ATOM 793 C CA . ALA A 1 105 ? -7.065 -16.415 0.749 1.00 97.06 105 ALA A CA 1
ATOM 794 C C . ALA A 1 105 ? -7.794 -15.855 1.987 1.00 97.06 105 ALA A C 1
ATOM 796 O O . ALA A 1 105 ? -8.435 -16.602 2.721 1.00 97.06 105 ALA A O 1
ATOM 797 N N . ALA A 1 106 ? -7.760 -14.536 2.186 1.00 96.50 106 ALA A N 1
ATOM 798 C CA . ALA A 1 106 ? -8.486 -13.846 3.251 1.00 96.50 106 ALA A CA 1
ATOM 799 C C . ALA A 1 106 ? -9.967 -13.553 2.929 1.00 96.50 106 ALA A C 1
ATOM 801 O O . ALA A 1 106 ? -10.647 -12.870 3.698 1.00 96.50 106 ALA A O 1
ATOM 802 N N . GLY A 1 107 ? -10.485 -14.059 1.805 1.00 96.69 107 GLY A N 1
ATOM 803 C CA . GLY A 1 107 ? -11.891 -13.937 1.419 1.00 96.69 107 GLY A CA 1
ATOM 804 C C . GLY A 1 107 ? -12.237 -12.665 0.644 1.00 96.69 107 GLY A C 1
ATOM 805 O O . GLY A 1 107 ? -13.420 -12.376 0.446 1.00 96.69 107 GLY A O 1
ATOM 806 N N . PHE A 1 108 ? -11.245 -11.897 0.181 1.00 97.19 108 PHE A N 1
ATOM 807 C CA . PHE A 1 108 ? -11.512 -10.800 -0.742 1.00 97.19 108 PHE A CA 1
ATOM 808 C C . PHE A 1 108 ? -11.845 -11.339 -2.134 1.00 97.19 108 PHE A C 1
ATOM 810 O O . PHE A 1 108 ? -11.201 -12.243 -2.661 1.00 97.19 108 PHE A O 1
ATOM 817 N N . ARG A 1 109 ? -12.828 -10.714 -2.778 1.00 96.62 109 ARG A N 1
ATOM 818 C CA . ARG A 1 109 ? -13.195 -10.966 -4.169 1.00 96.62 109 ARG A CA 1
ATOM 819 C C . ARG A 1 109 ? -12.483 -9.973 -5.073 1.00 96.62 109 ARG A C 1
ATOM 821 O O . ARG A 1 109 ? -12.550 -8.762 -4.843 1.00 96.62 109 ARG A O 1
ATOM 828 N N . LEU A 1 110 ? -11.831 -10.488 -6.109 1.00 94.44 110 LEU A N 1
ATOM 829 C CA . LEU A 1 110 ? -11.224 -9.676 -7.153 1.00 94.44 110 LEU A CA 1
ATOM 830 C C . LEU A 1 110 ? -12.313 -9.113 -8.076 1.00 94.44 110 LEU A C 1
ATOM 832 O O . LEU A 1 110 ? -13.130 -9.847 -8.621 1.00 94.44 110 LEU A O 1
ATOM 836 N N . SER A 1 111 ? -12.289 -7.802 -8.275 1.00 84.56 111 SER A N 1
ATOM 837 C CA . SER A 1 111 ? -13.010 -7.087 -9.320 1.00 84.56 111 SER A CA 1
ATOM 838 C C . SER A 1 111 ? -11.965 -6.465 -10.232 1.00 84.56 111 SER A C 1
ATOM 840 O O . SER A 1 111 ? -11.181 -5.610 -9.807 1.00 84.56 111 SER A O 1
ATOM 842 N N . GLN A 1 112 ? -11.965 -6.875 -11.496 1.00 72.25 112 GLN A N 1
ATOM 843 C CA . GLN A 1 112 ? -11.243 -6.128 -12.513 1.00 72.25 112 GLN A CA 1
ATOM 844 C C . GLN A 1 112 ? -11.962 -4.807 -12.769 1.00 72.25 112 GLN A C 1
ATOM 846 O O . GLN A 1 112 ? -13.182 -4.695 -12.623 1.00 72.25 112 GLN A O 1
ATOM 851 N N . LEU A 1 113 ? -11.175 -3.795 -13.091 1.00 74.06 113 LEU A N 1
ATOM 852 C CA . LEU A 1 113 ? -11.651 -2.489 -13.500 1.00 74.06 113 LEU A CA 1
ATOM 853 C C . LEU A 1 113 ? -10.937 -2.126 -14.810 1.00 74.06 113 LEU A C 1
ATOM 855 O O . LEU A 1 113 ? -9.830 -2.624 -15.035 1.00 74.06 113 LEU A O 1
ATOM 859 N N . PRO A 1 114 ? -11.550 -1.312 -15.686 1.00 74.25 114 PRO A N 1
ATOM 860 C CA . PRO A 1 114 ? -10.975 -1.002 -16.993 1.00 74.25 114 PRO A CA 1
ATOM 861 C C . PRO A 1 114 ? -9.624 -0.302 -16.840 1.00 74.25 114 PRO A C 1
ATOM 863 O O . PRO A 1 114 ? -9.558 0.723 -16.174 1.00 74.25 114 PRO A O 1
ATOM 866 N N . ALA A 1 115 ? -8.551 -0.809 -17.445 1.00 67.06 115 ALA A N 1
ATOM 867 C CA . ALA A 1 115 ? -7.239 -0.170 -17.333 1.00 67.06 115 ALA A CA 1
ATOM 868 C C . ALA A 1 115 ? -7.270 1.300 -17.804 1.00 67.06 115 ALA A C 1
ATOM 870 O O . ALA A 1 115 ? -8.007 1.659 -18.725 1.00 67.06 115 ALA A O 1
ATOM 871 N N . HIS A 1 116 ? -6.449 2.146 -17.180 1.00 70.19 116 HIS A N 1
ATOM 872 C CA . HIS A 1 116 ? -6.168 3.491 -17.674 1.00 70.19 116 HIS A CA 1
ATOM 873 C C . HIS A 1 116 ? -4.810 3.496 -18.388 1.00 70.19 116 HIS A C 1
ATOM 875 O O . HIS A 1 116 ? -3.948 2.661 -18.128 1.00 70.19 116 HIS A O 1
ATOM 881 N N . VAL A 1 117 ? -4.611 4.416 -19.334 1.00 74.12 117 VAL A N 1
ATOM 882 C CA . VAL A 1 117 ? -3.418 4.422 -20.197 1.00 74.12 117 VAL A CA 1
ATOM 883 C C . VAL A 1 117 ? -2.130 4.550 -19.370 1.00 74.12 117 VAL A C 1
ATOM 885 O O . VAL A 1 117 ? -1.843 5.606 -18.802 1.00 74.12 117 VAL A O 1
ATOM 888 N N . GLY A 1 118 ? -1.336 3.475 -19.341 1.00 72.88 118 GLY A N 1
ATOM 889 C CA . GLY A 1 118 ? -0.062 3.393 -18.616 1.00 72.88 118 GLY A CA 1
ATOM 890 C C . GLY A 1 118 ? -0.178 3.122 -17.110 1.00 72.88 118 GLY A C 1
ATOM 891 O O . GLY A 1 118 ? 0.845 3.100 -16.436 1.00 72.88 118 GLY A O 1
ATOM 892 N N . VAL A 1 119 ? -1.389 2.913 -16.577 1.00 81.75 119 VAL A N 1
ATOM 893 C CA . VAL A 1 119 ? -1.617 2.523 -15.177 1.00 81.75 119 VAL A CA 1
ATOM 894 C C . VAL A 1 119 ? -2.703 1.458 -15.109 1.00 81.75 119 VAL A C 1
ATOM 896 O O . VAL A 1 119 ? -3.870 1.681 -15.448 1.00 81.75 119 VAL A O 1
ATOM 899 N N . GLU A 1 120 ? -2.324 0.299 -14.594 1.00 89.50 120 GLU A N 1
ATOM 900 C CA . GLU A 1 120 ? -3.257 -0.773 -14.297 1.00 89.50 120 GLU A CA 1
ATOM 901 C C . GLU A 1 120 ? -3.712 -0.714 -12.848 1.00 89.50 120 GLU A C 1
ATOM 903 O O . GLU A 1 120 ? -3.023 -0.204 -11.967 1.00 89.50 120 GLU A O 1
ATOM 908 N N . TYR A 1 121 ? -4.892 -1.261 -12.583 1.00 90.12 121 TYR A N 1
ATOM 909 C CA . TYR A 1 121 ? -5.374 -1.367 -11.222 1.00 90.12 121 TYR A CA 1
ATOM 910 C C . TYR A 1 121 ? -6.184 -2.640 -11.000 1.00 90.12 121 TYR A C 1
ATOM 912 O O . TYR A 1 121 ? -6.776 -3.216 -11.920 1.00 90.12 121 TYR A O 1
ATOM 920 N N . ARG A 1 122 ? -6.165 -3.122 -9.759 1.00 93.62 122 ARG A N 1
ATOM 921 C CA 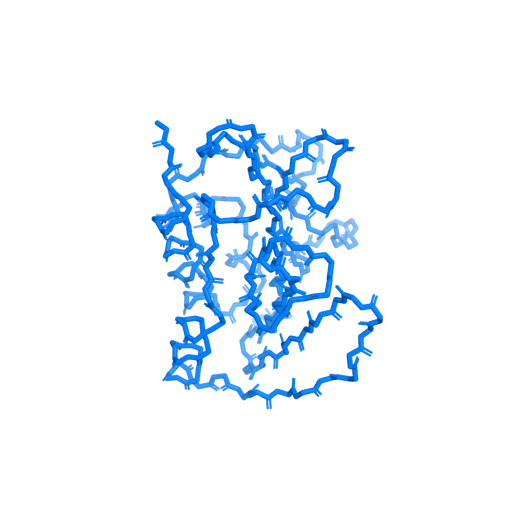. ARG A 1 122 ? -6.921 -4.288 -9.296 1.00 93.62 122 ARG A CA 1
ATOM 922 C C . ARG A 1 122 ? -7.640 -3.923 -8.018 1.00 93.62 122 ARG A C 1
ATOM 924 O O . ARG A 1 122 ? -7.033 -3.398 -7.086 1.00 93.62 122 ARG A O 1
ATOM 931 N N . ARG A 1 123 ? -8.941 -4.198 -7.974 1.00 95.00 123 ARG A N 1
ATOM 932 C CA . ARG A 1 123 ? -9.747 -3.938 -6.787 1.00 95.00 123 ARG A CA 1
ATOM 933 C C . ARG A 1 123 ? -10.125 -5.248 -6.122 1.00 95.00 123 ARG A C 1
ATOM 935 O O . ARG A 1 123 ? -10.709 -6.120 -6.750 1.00 95.00 123 ARG A O 1
ATOM 942 N N . PHE A 1 124 ? -9.857 -5.341 -4.834 1.00 96.62 124 PHE A N 1
ATOM 943 C CA . PHE A 1 124 ? -10.226 -6.452 -3.975 1.00 96.62 124 PHE A CA 1
ATOM 944 C C . PHE A 1 124 ? -11.259 -5.959 -2.971 1.00 96.62 124 PHE A C 1
ATOM 946 O O . PHE A 1 124 ? -11.087 -4.893 -2.381 1.00 96.62 124 PHE A O 1
ATOM 953 N N . ARG A 1 125 ? -12.347 -6.703 -2.775 1.00 95.06 125 ARG A N 1
ATOM 954 C CA . ARG A 1 125 ? -13.401 -6.332 -1.821 1.00 95.06 125 ARG A CA 1
ATOM 955 C C . ARG A 1 125 ? -13.810 -7.501 -0.946 1.00 95.06 125 ARG A C 1
ATOM 957 O O . ARG A 1 125 ? -14.040 -8.594 -1.451 1.00 95.06 125 ARG A O 1
ATOM 964 N N . SER A 1 126 ? -13.974 -7.237 0.338 1.00 94.38 126 SER A N 1
ATOM 965 C CA . SER A 1 126 ? -14.673 -8.096 1.291 1.00 94.38 126 SER A CA 1
ATOM 966 C C . SER A 1 126 ? -15.831 -7.314 1.920 1.00 94.38 126 SER A C 1
ATOM 968 O O . SER A 1 126 ? -16.089 -6.163 1.564 1.00 94.38 126 SER A O 1
ATOM 970 N N . ASP A 1 127 ? -16.538 -7.926 2.865 1.00 91.62 127 ASP A N 1
ATOM 971 C CA . ASP A 1 127 ? -17.503 -7.225 3.715 1.00 91.62 127 ASP A CA 1
ATOM 972 C C . ASP A 1 127 ? -16.821 -6.222 4.671 1.00 91.62 127 ASP A C 1
ATOM 974 O O . ASP A 1 127 ? -17.474 -5.319 5.200 1.00 91.62 127 ASP A O 1
ATOM 978 N N . LYS A 1 128 ? -15.515 -6.389 4.914 1.00 92.81 128 LYS A N 1
ATOM 979 C CA . LYS A 1 128 ? -14.717 -5.631 5.890 1.00 92.81 128 LYS A CA 1
ATOM 980 C C . LYS A 1 128 ? -13.965 -4.457 5.276 1.00 92.81 128 LYS A C 1
ATOM 982 O O . LYS A 1 128 ? -13.835 -3.423 5.918 1.00 92.81 128 LYS A O 1
ATOM 987 N N . ALA A 1 129 ? -13.452 -4.609 4.057 1.00 94.31 129 ALA A N 1
ATOM 988 C CA . ALA A 1 129 ? -12.603 -3.599 3.434 1.00 94.31 129 ALA A CA 1
ATOM 989 C C . ALA A 1 129 ? -12.614 -3.671 1.900 1.00 94.31 129 ALA A C 1
ATOM 991 O O . ALA A 1 129 ? -12.928 -4.696 1.290 1.00 94.31 129 ALA A O 1
ATOM 992 N N . SER A 1 130 ? -12.209 -2.570 1.272 1.00 94.69 130 SER A N 1
ATOM 993 C CA . SER A 1 130 ? -11.912 -2.463 -0.153 1.00 94.69 130 SER A CA 1
ATOM 994 C C . SER A 1 130 ? -10.459 -2.041 -0.332 1.00 94.69 130 SER A C 1
ATOM 996 O O . SER A 1 130 ? -10.061 -0.991 0.160 1.00 94.69 130 SER A O 1
ATOM 998 N N . VAL A 1 131 ? -9.694 -2.814 -1.097 1.00 97.12 131 VAL A N 1
ATOM 999 C CA . VAL A 1 131 ? -8.286 -2.554 -1.413 1.00 97.12 131 VAL A CA 1
ATOM 1000 C C . VAL A 1 131 ? -8.168 -2.298 -2.908 1.00 97.12 131 VAL A C 1
ATOM 1002 O O . VAL A 1 131 ? -8.632 -3.099 -3.718 1.00 97.12 131 VAL A O 1
ATOM 1005 N N . LEU A 1 132 ? -7.579 -1.175 -3.290 1.00 95.88 132 LEU A N 1
ATOM 1006 C CA . LEU A 1 132 ? -7.315 -0.806 -4.672 1.00 95.88 132 LEU A CA 1
ATOM 1007 C C . LEU A 1 132 ? -5.805 -0.730 -4.872 1.00 95.88 132 LEU A C 1
ATOM 1009 O O . LEU A 1 132 ? -5.156 0.138 -4.303 1.00 95.88 132 LEU A O 1
ATOM 1013 N N . ILE A 1 133 ? -5.263 -1.649 -5.660 1.00 96.31 133 ILE A N 1
ATOM 1014 C CA . ILE A 1 133 ? -3.833 -1.741 -5.953 1.00 96.31 133 ILE A CA 1
ATOM 1015 C C . ILE A 1 133 ? -3.594 -1.145 -7.331 1.00 96.31 133 ILE A C 1
ATOM 1017 O O . ILE A 1 133 ? -4.235 -1.568 -8.293 1.00 96.31 133 ILE A O 1
ATOM 1021 N N . TYR A 1 134 ? -2.674 -0.194 -7.412 1.00 94.56 134 TYR A N 1
ATOM 1022 C CA . TYR A 1 134 ? -2.217 0.428 -8.641 1.00 94.56 134 TYR A CA 1
ATOM 1023 C C . TYR A 1 134 ? -0.868 -0.148 -9.053 1.00 94.56 134 TYR A C 1
ATOM 1025 O O . TYR A 1 134 ? 0.031 -0.368 -8.235 1.00 94.56 134 TYR A O 1
ATOM 1033 N N . LEU A 1 135 ? -0.755 -0.369 -10.352 1.00 93.62 135 LEU A N 1
ATOM 1034 C CA . LEU A 1 135 ? 0.345 -1.031 -11.014 1.00 93.62 135 LEU A CA 1
ATOM 1035 C C . LEU A 1 135 ? 0.852 -0.135 -12.140 1.00 93.62 135 LEU A C 1
ATOM 1037 O O . LEU A 1 135 ? 0.055 0.446 -12.882 1.00 93.62 135 LEU A O 1
ATOM 1041 N N . ARG A 1 136 ? 2.168 -0.054 -12.294 1.00 92.88 136 ARG A N 1
ATOM 1042 C CA . ARG A 1 136 ? 2.806 0.586 -13.449 1.00 92.88 136 ARG A CA 1
ATOM 1043 C C . ARG A 1 136 ? 3.962 -0.273 -13.946 1.00 92.88 136 ARG A C 1
ATOM 1045 O O . ARG A 1 136 ? 4.379 -1.201 -13.250 1.00 92.88 136 ARG A O 1
ATOM 1052 N N . GLY A 1 137 ? 4.439 0.013 -15.153 1.00 93.12 137 GLY A N 1
ATOM 1053 C CA . GLY A 1 137 ? 5.540 -0.735 -15.746 1.00 93.12 137 GLY A CA 1
ATOM 1054 C C . GLY A 1 137 ? 6.830 -0.637 -14.929 1.00 93.12 137 GLY A C 1
ATOM 1055 O O . GLY A 1 137 ? 7.112 0.392 -14.314 1.00 93.12 137 GLY A O 1
ATOM 1056 N N . LYS A 1 138 ? 7.595 -1.731 -14.899 1.00 94.44 138 LYS A N 1
ATOM 1057 C CA . LYS A 1 138 ? 8.805 -1.867 -14.088 1.00 94.44 138 LYS A CA 1
ATOM 1058 C C . LYS A 1 138 ? 9.904 -0.905 -14.516 1.00 94.44 138 LYS A C 1
ATOM 1060 O O . LYS A 1 138 ? 10.393 -0.156 -13.685 1.00 94.44 138 LYS A O 1
ATOM 1065 N N . THR A 1 139 ? 10.303 -0.939 -15.783 1.00 92.88 139 THR A N 1
ATOM 1066 C CA . THR A 1 139 ? 11.459 -0.164 -16.277 1.00 92.88 139 THR A CA 1
ATOM 1067 C C . THR A 1 139 ? 11.062 1.076 -17.072 1.00 92.88 139 THR A C 1
ATOM 1069 O O . THR A 1 139 ? 11.845 2.007 -17.223 1.00 92.88 139 THR A O 1
ATOM 1072 N N . LYS A 1 140 ? 9.839 1.085 -17.602 1.00 89.56 140 LYS A N 1
ATOM 1073 C CA . LYS A 1 140 ? 9.277 2.135 -18.453 1.00 89.56 140 LYS A CA 1
ATOM 1074 C C . LYS A 1 140 ? 7.768 2.176 -18.268 1.00 89.56 140 LYS A C 1
ATOM 1076 O O . LYS A 1 140 ? 7.164 1.187 -17.860 1.00 89.56 140 LYS A O 1
ATOM 1081 N N . ARG A 1 141 ? 7.142 3.284 -18.668 1.00 84.88 141 ARG A N 1
ATOM 1082 C CA . ARG A 1 141 ? 5.684 3.478 -18.582 1.00 84.88 141 ARG A CA 1
ATOM 1083 C C . ARG A 1 141 ? 4.859 2.323 -19.168 1.00 84.88 141 A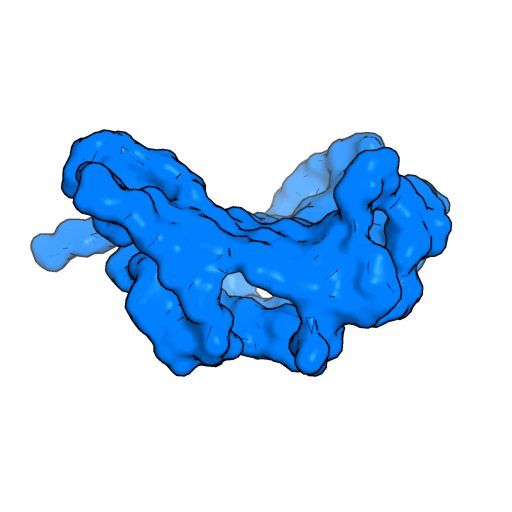RG A C 1
ATOM 1085 O O . ARG A 1 141 ? 3.824 1.969 -18.612 1.00 84.88 141 ARG A O 1
ATOM 1092 N N . TYR A 1 142 ? 5.316 1.744 -20.280 1.00 86.81 142 TYR A N 1
ATOM 1093 C CA . TYR A 1 142 ? 4.696 0.584 -20.925 1.00 86.81 142 TYR A CA 1
ATOM 1094 C C . TYR A 1 142 ? 5.644 -0.615 -20.858 1.00 86.81 142 TYR A C 1
ATOM 1096 O O . TYR A 1 142 ? 6.515 -0.772 -21.715 1.00 86.81 142 TYR A O 1
ATOM 1104 N N . ASP A 1 143 ? 5.485 -1.433 -19.824 1.00 88.38 143 ASP A N 1
ATOM 1105 C CA . ASP A 1 143 ? 6.271 -2.640 -19.558 1.00 88.38 143 ASP A CA 1
ATOM 1106 C C . ASP A 1 143 ? 5.307 -3.805 -19.294 1.00 88.38 143 ASP A C 1
ATOM 1108 O O . ASP A 1 143 ? 4.265 -3.614 -18.665 1.00 88.38 143 ASP A O 1
ATOM 1112 N N . GLU A 1 144 ? 5.641 -4.999 -19.781 1.00 89.06 144 GLU A N 1
ATOM 1113 C CA . GLU A 1 144 ? 4.867 -6.219 -19.515 1.00 89.06 144 GLU A CA 1
ATOM 1114 C C . GLU A 1 144 ? 4.990 -6.642 -18.047 1.00 89.06 144 GLU A C 1
ATOM 1116 O O . GLU A 1 144 ? 4.076 -7.242 -17.477 1.00 89.06 144 GLU A O 1
ATOM 1121 N N . GLN A 1 145 ? 6.120 -6.313 -17.413 1.00 93.12 145 GLN A N 1
ATOM 1122 C CA . GLN A 1 145 ? 6.315 -6.514 -15.986 1.00 93.12 145 GLN A CA 1
ATOM 1123 C C . GLN A 1 145 ? 5.756 -5.317 -15.228 1.00 93.12 145 GLN A C 1
ATOM 1125 O O . GLN A 1 145 ? 6.280 -4.206 -15.303 1.00 93.12 145 GLN A O 1
ATOM 1130 N N . LEU A 1 146 ? 4.698 -5.567 -14.463 1.00 93.19 146 LEU A N 1
ATOM 1131 C CA . LEU A 1 146 ? 4.042 -4.559 -13.647 1.00 93.19 146 LEU A CA 1
ATOM 1132 C C . LEU A 1 146 ? 4.452 -4.667 -12.181 1.00 93.19 146 LEU A C 1
ATOM 1134 O O . LEU A 1 146 ? 4.484 -5.759 -11.607 1.00 93.19 146 LEU A O 1
ATOM 1138 N N . CYS A 1 147 ? 4.678 -3.513 -11.563 1.00 95.19 147 CYS A N 1
ATOM 1139 C CA . CYS A 1 147 ? 5.019 -3.387 -10.154 1.00 95.19 147 CYS A CA 1
ATOM 1140 C C . CYS A 1 147 ? 3.946 -2.581 -9.421 1.00 95.19 147 CYS A C 1
ATOM 1142 O O . CYS A 1 147 ? 3.421 -1.592 -9.938 1.00 9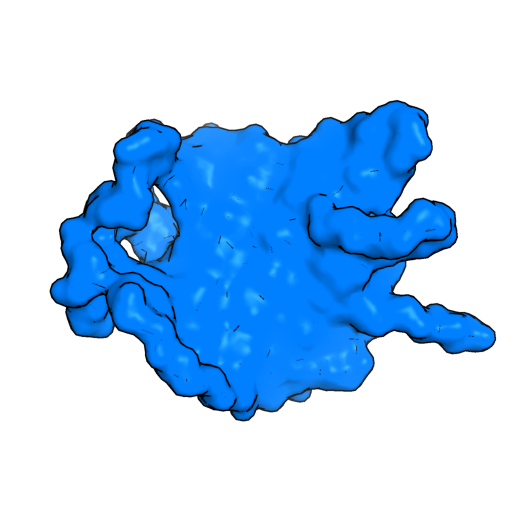5.19 147 CYS A O 1
ATOM 1144 N N . VAL A 1 148 ? 3.645 -2.991 -8.192 1.00 95.56 148 VAL A N 1
ATOM 1145 C CA . VAL A 1 148 ? 2.822 -2.222 -7.260 1.00 95.56 148 VAL A CA 1
ATOM 1146 C C . VAL A 1 148 ? 3.557 -0.937 -6.906 1.00 95.56 148 VAL A C 1
ATOM 1148 O O . VAL A 1 148 ? 4.692 -0.987 -6.439 1.00 95.56 148 VAL A O 1
ATOM 1151 N N . PHE A 1 149 ? 2.904 0.205 -7.112 1.00 94.81 149 PHE A N 1
ATOM 1152 C CA . PHE A 1 149 ? 3.431 1.503 -6.677 1.00 94.81 149 PHE A CA 1
ATOM 1153 C C . PHE A 1 149 ? 2.500 2.224 -5.706 1.00 94.81 149 PHE A C 1
ATOM 1155 O O . PHE A 1 149 ? 2.963 3.062 -4.944 1.00 94.81 149 PHE A O 1
ATOM 1162 N N . ARG A 1 150 ? 1.203 1.889 -5.692 1.00 96.06 150 ARG A N 1
ATOM 1163 C CA . ARG A 1 150 ? 0.233 2.523 -4.798 1.00 96.06 150 ARG A CA 1
ATOM 1164 C C . ARG A 1 150 ? -0.865 1.558 -4.372 1.00 96.06 150 ARG A C 1
ATOM 1166 O O . ARG A 1 150 ? -1.308 0.721 -5.160 1.00 96.06 150 ARG A O 1
ATOM 1173 N N . ILE A 1 151 ? -1.320 1.668 -3.129 1.00 97.56 151 ILE A N 1
ATOM 1174 C CA . ILE A 1 151 ? -2.404 0.875 -2.553 1.00 97.56 151 ILE A CA 1
ATOM 1175 C C . ILE A 1 151 ? -3.319 1.798 -1.758 1.00 97.56 151 ILE A C 1
ATOM 1177 O O . ILE A 1 151 ? -2.889 2.440 -0.809 1.00 97.56 151 ILE A O 1
ATOM 1181 N N . VAL A 1 152 ? -4.604 1.799 -2.094 1.00 96.88 152 VAL A N 1
ATOM 1182 C CA . VAL A 1 152 ? -5.628 2.516 -1.335 1.00 96.88 152 VAL A CA 1
ATOM 1183 C C . VAL A 1 152 ? -6.512 1.517 -0.603 1.00 96.88 152 VAL A C 1
ATOM 1185 O O . VAL A 1 152 ? -7.141 0.658 -1.223 1.00 96.88 152 VAL A O 1
ATOM 1188 N N . VAL A 1 153 ? -6.592 1.647 0.716 1.00 96.94 153 VAL A N 1
ATOM 1189 C CA . VAL A 1 153 ? -7.404 0.795 1.591 1.00 96.94 153 VAL A CA 1
ATOM 1190 C C . VAL A 1 153 ? -8.554 1.622 2.128 1.00 96.94 153 VAL A C 1
ATOM 1192 O O . VAL A 1 153 ? -8.323 2.679 2.693 1.00 96.94 153 VAL A O 1
ATOM 1195 N N . ASN A 1 154 ? -9.785 1.146 1.973 1.00 94.12 154 ASN A N 1
ATOM 1196 C CA . ASN A 1 154 ? -10.980 1.764 2.541 1.00 94.12 154 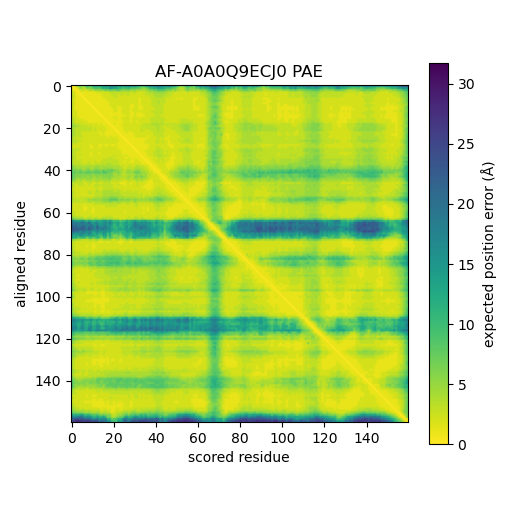ASN A CA 1
ATOM 1197 C C . ASN A 1 154 ? -11.735 0.741 3.383 1.00 94.12 154 ASN A C 1
ATOM 1199 O O . ASN A 1 154 ? -11.764 -0.442 3.036 1.00 94.12 154 ASN A O 1
ATOM 1203 N N . ALA A 1 155 ? -12.405 1.192 4.437 1.00 91.88 155 ALA A N 1
ATOM 1204 C CA . ALA A 1 155 ? -13.236 0.336 5.275 1.00 91.88 155 ALA A CA 1
ATOM 1205 C C . ALA A 1 155 ? -14.499 1.088 5.723 1.00 91.88 155 ALA A C 1
ATOM 1207 O O . ALA A 1 155 ? -14.456 2.302 5.927 1.00 91.88 155 ALA A O 1
ATOM 1208 N N . PRO A 1 156 ? -15.649 0.406 5.851 1.00 86.25 156 PRO A N 1
ATOM 1209 C CA . PRO A 1 156 ? -16.888 1.050 6.248 1.00 86.25 156 PRO A CA 1
ATOM 1210 C C . PRO A 1 156 ? -16.868 1.414 7.737 1.00 86.25 156 PRO A C 1
ATOM 1212 O O . PRO A 1 156 ? -16.341 0.677 8.574 1.00 86.25 156 PRO A O 1
ATOM 1215 N N . ASN A 1 157 ? -17.541 2.513 8.083 1.00 78.81 157 ASN A N 1
ATOM 1216 C CA . ASN A 1 157 ? -17.925 2.798 9.463 1.00 78.81 157 ASN A CA 1
ATOM 1217 C C . ASN A 1 157 ? -19.083 1.870 9.851 1.00 78.81 157 ASN A C 1
ATOM 1219 O O . ASN A 1 157 ? -20.234 2.114 9.486 1.00 78.81 157 ASN A O 1
ATOM 1223 N N . ARG A 1 158 ? -18.794 0.791 10.582 1.00 71.06 158 ARG A N 1
ATOM 1224 C CA . ARG A 1 158 ? -19.843 -0.062 11.156 1.00 71.06 158 ARG A CA 1
ATOM 1225 C C . ARG A 1 158 ? -20.354 0.590 12.446 1.00 71.06 158 ARG A C 1
ATOM 1227 O O . ARG A 1 158 ? -19.598 0.727 13.406 1.00 71.06 158 ARG A O 1
ATOM 1234 N N . LYS A 1 159 ? -21.625 1.010 12.467 1.00 58.66 159 LYS A N 1
ATOM 1235 C CA . LYS A 1 159 ? -22.311 1.375 13.718 1.00 58.66 159 LYS A CA 1
ATOM 1236 C C . LYS A 1 159 ? -22.455 0.100 14.559 1.00 58.66 159 LYS A C 1
ATOM 1238 O O . LYS A 1 159 ? -22.800 -0.941 14.000 1.00 58.66 159 LYS A O 1
ATOM 1243 N N . LYS A 1 160 ? -22.101 0.178 15.846 1.00 52.81 160 LYS A N 1
ATOM 1244 C CA . LYS A 1 160 ? -22.387 -0.889 16.815 1.00 52.81 160 LYS A CA 1
ATOM 1245 C C . LYS A 1 160 ? -23.889 -1.087 16.951 1.00 52.81 160 LYS A C 1
ATOM 1247 O O . LYS A 1 160 ? -24.603 -0.062 16.872 1.00 52.81 160 LYS A O 1
#

Radius of gyration: 15.38 Å; Cα contacts (8 Å, |Δi|>4): 333; chains: 1; bounding box: 41×36×38 Å

Sequence (160 aa):
MLDAQQLNERVLAWILSVRDARDLSAQNIEKHTGIKFKVDPEDPNGFYAVGALTGAWRYSLTSIKALPGSHPGGVDFDMGVSGDNDADMTPVCIGLNSYQQALIAAGFRLSQLPAHVGVEYRRFRSDKASVLIYLRGKTKRYDEQLCVFRIVVNAPNRKK

Nearest PDB structures (foldseek):
  7ui9-assembly1_a  TM=6.372E-01  e=1.318E+00  Saccharomyces cerevisiae S288C
  5ft0-assembly1_B  TM=4.262E-01  e=3.436E-01  Phikzvirus phiKZ
  5ft0-assembly1_A  TM=4.227E-01  e=4.663E-01  Phikzvirus phiKZ
  5ft1-assembly1_A  TM=4.184E-01  e=5.601E-01  Phikzvirus phiKZ
  5ft1-assembly3_I  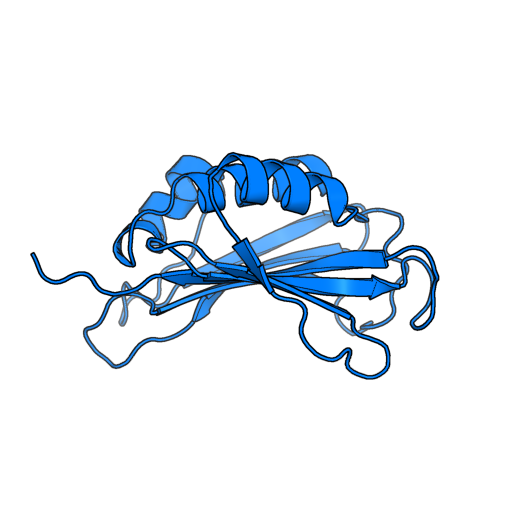TM=4.560E-01  e=7.603E-01  Phikzvirus phiKZ

pLDDT: mean 89.42, std 10.13, range [52.81, 97.75]

Solvent-accessible surface area (backbone atoms only — not comparable to full-atom values): 8591 Å² total; per-residue (Å²): 132,53,53,47,66,63,50,50,52,25,52,48,57,36,61,73,65,44,60,31,17,78,51,62,35,64,71,48,44,24,74,52,50,73,55,76,66,50,62,40,94,89,36,85,50,39,35,38,28,75,48,62,34,65,82,79,31,30,40,38,40,34,44,36,80,40,64,93,98,46,64,18,44,26,37,40,35,39,51,50,37,91,95,37,95,57,58,64,30,72,79,52,56,39,55,59,62,70,56,51,55,55,42,43,76,72,61,28,44,81,41,85,56,84,69,49,98,62,37,43,54,44,35,34,37,47,98,28,35,38,40,38,40,33,28,32,24,26,70,34,54,85,42,94,53,49,16,50,38,33,40,38,42,30,26,55,82,76,80,131

Secondary structure (DSSP, 8-state):
---HHHHHHHHHHHHHH--SGGGGSHHHHHHHH----EEPSS-TT-EEEEEE-STTEEEEEEEE--STTS--SEEEEEEEETTBTT---GGG---HHHHHHHHHHTTPEEEE-PPBTTBEEEEEE-SS-EEEEEEEESSSSS-SSEEEEEEEEE------